Protein AF-A0A382ARC9-F1 (afdb_monomer_lite)

Foldseek 3Di:
DDDPDAQDQFDPPQQPQLNVLQVQLSVCVVVVNLVSSLVSLVSSCVRPVQTLSSLQSNLNSCVSVVNLVSSLVSLVSSCVSVVPVCCSVVPPVSCVSPPD

Sequence (100 aa):
DKTKETPLLLPAAAEPSARLHNSQGIEYSNKGKYLEALIQFTQASVADSTTGEIYFNLGLMQHLKGNHEKAKNFFKQARHFADGNKKILESKLIKKHLEP

Radius of gyration: 12.03 Å; chains: 1; bounding box: 27×27×31 Å

pLDDT: mean 95.99, std 6.62, range [54.5, 98.88]

Structure (mmCIF, N/CA/C/O backbone):
data_AF-A0A382ARC9-F1
#
_entry.id   AF-A0A382ARC9-F1
#
loop_
_atom_site.group_PDB
_atom_site.id
_atom_site.type_symbol
_atom_site.label_atom_id
_atom_site.label_alt_id
_atom_site.label_comp_id
_atom_site.label_asym_id
_atom_site.label_entity_id
_atom_site.label_seq_id
_atom_site.pdbx_PDB_ins_code
_atom_site.Cartn_x
_atom_site.Cartn_y
_atom_site.Cartn_z
_atom_site.occupancy
_atom_site.B_iso_or_equiv
_atom_site.auth_seq_id
_atom_site.auth_comp_id
_atom_site.auth_asym_id
_atom_site.auth_atom_id
_atom_site.pdbx_PDB_model_num
ATOM 1 N N . ASP A 1 1 ? -14.543 0.447 11.870 1.00 54.50 1 ASP A N 1
ATOM 2 C CA . ASP A 1 1 ? -14.676 1.389 10.746 1.00 54.50 1 ASP A CA 1
ATOM 3 C C . ASP A 1 1 ? -14.110 0.716 9.503 1.00 54.50 1 ASP A C 1
ATOM 5 O O . ASP A 1 1 ? -12.950 0.323 9.541 1.00 54.50 1 ASP A O 1
ATOM 9 N N . LYS A 1 2 ? -14.928 0.429 8.483 1.00 62.88 2 LYS A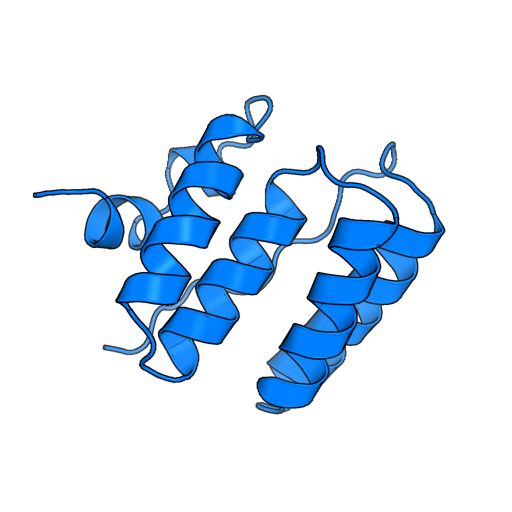 N 1
ATOM 10 C CA . LYS A 1 2 ? -14.458 -0.255 7.265 1.00 62.88 2 LYS A CA 1
ATOM 11 C C . LYS A 1 2 ? -14.159 0.815 6.219 1.00 62.88 2 LYS A C 1
ATOM 13 O O . LYS A 1 2 ? -15.079 1.454 5.716 1.00 62.88 2 LYS A O 1
ATOM 18 N N . THR A 1 3 ? -12.879 1.035 5.930 1.00 78.06 3 THR A N 1
ATOM 19 C CA . THR A 1 3 ? -12.460 1.938 4.851 1.00 78.06 3 THR A CA 1
ATOM 20 C C . THR A 1 3 ? -12.987 1.455 3.493 1.00 78.06 3 THR A C 1
ATOM 22 O O . THR A 1 3 ? -13.096 0.252 3.260 1.00 78.06 3 THR A O 1
ATOM 25 N N . LYS A 1 4 ? -13.319 2.397 2.600 1.00 86.62 4 LYS A N 1
ATOM 26 C CA . LYS A 1 4 ? -13.662 2.120 1.191 1.00 86.62 4 LYS A CA 1
ATOM 27 C C . LYS A 1 4 ? -12.429 2.108 0.280 1.00 86.62 4 LYS A C 1
ATOM 29 O O . LYS A 1 4 ? -12.566 1.887 -0.918 1.00 86.62 4 LYS A O 1
ATOM 34 N N . GLU A 1 5 ? -11.251 2.405 0.825 1.00 93.44 5 GLU A N 1
ATOM 35 C CA . GLU A 1 5 ? -10.011 2.423 0.056 1.00 93.44 5 GLU A CA 1
ATOM 36 C C . GLU A 1 5 ? -9.536 0.995 -0.235 1.00 93.44 5 GLU A C 1
ATOM 38 O O . GLU A 1 5 ? -9.580 0.116 0.628 1.00 93.44 5 GLU A O 1
ATOM 43 N N . THR A 1 6 ? -9.095 0.775 -1.469 1.00 95.94 6 THR A N 1
ATOM 44 C CA . THR A 1 6 ? -8.576 -0.501 -1.966 1.00 95.94 6 THR A CA 1
ATOM 45 C C . THR A 1 6 ? -7.074 -0.396 -2.204 1.00 95.94 6 THR A C 1
ATOM 47 O O . THR A 1 6 ? -6.570 0.717 -2.380 1.00 95.94 6 THR A O 1
ATOM 50 N N . PRO A 1 7 ? -6.351 -1.525 -2.274 1.00 98.00 7 PRO A N 1
ATOM 51 C CA . PRO A 1 7 ? -4.949 -1.510 -2.654 1.00 98.00 7 PRO A CA 1
ATOM 52 C C . PRO A 1 7 ? -4.682 -0.775 -3.976 1.00 98.00 7 PRO A C 1
ATOM 54 O O . PRO A 1 7 ? -5.502 -0.789 -4.897 1.00 98.00 7 PRO A O 1
ATOM 57 N N . LEU A 1 8 ? -3.513 -0.151 -4.067 1.00 98.44 8 LEU A N 1
ATOM 58 C CA . LEU A 1 8 ? -3.028 0.588 -5.222 1.00 98.44 8 LEU A CA 1
ATOM 59 C C . LEU A 1 8 ? -2.105 -0.282 -6.080 1.00 98.44 8 LEU A C 1
ATOM 61 O O . LEU A 1 8 ? -1.315 -1.084 -5.578 1.00 98.44 8 LEU A O 1
ATOM 65 N N . LEU A 1 9 ? -2.201 -0.103 -7.394 1.00 98.25 9 LEU A N 1
ATOM 66 C CA . LEU A 1 9 ? -1.206 -0.606 -8.336 1.00 98.25 9 LEU A CA 1
ATOM 67 C C . LEU A 1 9 ? 0.038 0.281 -8.282 1.00 98.25 9 LEU A C 1
ATOM 69 O O . LEU A 1 9 ? -0.082 1.484 -8.068 1.00 98.25 9 LEU A O 1
ATOM 73 N N . LEU A 1 10 ? 1.204 -0.313 -8.518 1.00 98.25 10 LEU A N 1
ATOM 74 C CA . LEU A 1 10 ? 2.461 0.429 -8.610 1.00 98.25 10 LEU A CA 1
ATOM 75 C C . LEU A 1 10 ? 2.574 1.115 -9.979 1.00 98.25 10 LEU A C 1
ATOM 77 O O . LEU A 1 10 ? 2.007 0.617 -10.961 1.00 98.25 10 LEU A O 1
ATOM 81 N N . PRO A 1 11 ? 3.364 2.195 -10.079 1.00 96.69 11 PRO A N 1
ATOM 82 C CA . PRO A 1 11 ? 3.726 2.794 -11.355 1.00 96.69 11 PRO A CA 1
ATOM 83 C C . PRO A 1 11 ? 4.402 1.788 -12.297 1.00 96.69 11 PRO A C 1
ATOM 85 O O . PRO A 1 11 ? 5.133 0.890 -11.873 1.00 96.69 11 PRO A O 1
ATOM 88 N N . ALA A 1 12 ? 4.230 1.979 -13.607 1.00 94.44 12 ALA A N 1
ATOM 89 C CA . ALA A 1 12 ? 4.885 1.148 -14.622 1.00 94.44 12 ALA A CA 1
ATOM 90 C C . ALA A 1 12 ? 6.426 1.227 -14.574 1.00 94.44 12 ALA A C 1
ATOM 92 O O . ALA A 1 12 ? 7.092 0.320 -15.061 1.00 94.44 12 ALA A O 1
ATOM 93 N N . ALA A 1 13 ? 6.976 2.286 -13.973 1.00 93.44 13 ALA A N 1
ATOM 94 C CA . ALA A 1 13 ? 8.412 2.487 -13.783 1.00 93.44 13 ALA A CA 1
ATOM 95 C C . ALA A 1 13 ? 8.990 1.778 -12.543 1.00 93.44 13 ALA A C 1
ATOM 97 O O . ALA A 1 13 ? 10.208 1.718 -12.416 1.00 93.44 13 ALA A O 1
ATOM 98 N N . ALA A 1 14 ? 8.149 1.244 -11.646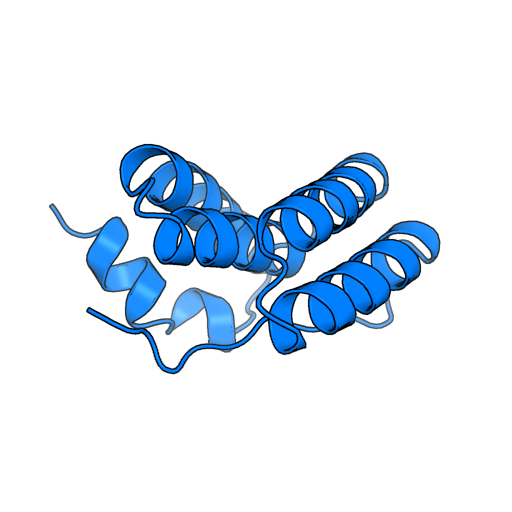 1.00 96.06 14 ALA A N 1
ATOM 99 C CA . ALA A 1 14 ? 8.615 0.542 -10.449 1.00 96.06 14 ALA A CA 1
ATOM 100 C C . ALA A 1 14 ? 9.430 -0.716 -10.803 1.00 96.06 14 ALA A C 1
ATOM 102 O O . ALA A 1 14 ? 9.452 -1.170 -11.952 1.00 96.06 14 ALA A O 1
ATOM 103 N N . GLU A 1 15 ? 10.077 -1.331 -9.821 1.00 97.75 15 GLU A N 1
ATOM 104 C CA . GLU A 1 15 ? 10.800 -2.579 -10.067 1.00 97.75 15 GLU A CA 1
ATOM 105 C C . GLU A 1 15 ? 9.811 -3.709 -10.501 1.00 97.75 15 GLU A C 1
ATOM 107 O O . GLU A 1 15 ? 8.713 -3.837 -9.940 1.00 97.75 15 GLU A O 1
ATOM 112 N N . PRO A 1 16 ? 10.109 -4.497 -11.562 1.00 98.19 16 PRO A N 1
ATOM 113 C CA . PRO A 1 16 ? 9.201 -5.534 -12.067 1.00 98.19 16 PRO A CA 1
ATOM 114 C C . PRO A 1 16 ? 8.772 -6.607 -11.053 1.00 98.19 16 PRO A C 1
ATOM 116 O O . PRO A 1 16 ? 7.588 -6.957 -11.014 1.00 98.19 16 PRO A O 1
ATOM 119 N N . SER A 1 17 ? 9.693 -7.121 -10.238 1.00 97.94 17 SER A N 1
ATOM 120 C CA . SER A 1 17 ? 9.394 -8.040 -9.133 1.00 97.94 17 SER A CA 1
ATOM 121 C C . SER A 1 17 ? 8.474 -7.395 -8.086 1.00 97.94 17 SER A C 1
ATOM 123 O O . SER A 1 17 ? 7.504 -8.017 -7.644 1.00 97.94 17 SER A O 1
ATOM 125 N N . ALA A 1 18 ? 8.667 -6.113 -7.764 1.00 98.44 18 ALA A N 1
ATOM 126 C CA . ALA A 1 18 ? 7.796 -5.357 -6.874 1.00 98.44 18 ALA A CA 1
ATOM 127 C C . ALA A 1 18 ? 6.371 -5.269 -7.432 1.00 98.44 18 ALA A C 1
ATOM 129 O O . ALA A 1 18 ? 5.402 -5.495 -6.703 1.00 98.44 18 ALA A O 1
ATOM 130 N N . ARG A 1 19 ? 6.213 -5.027 -8.742 1.00 98.50 19 ARG A N 1
ATOM 131 C CA . ARG A 1 19 ? 4.892 -5.058 -9.398 1.00 98.50 19 ARG A CA 1
ATOM 132 C C . ARG A 1 19 ? 4.246 -6.439 -9.363 1.00 98.50 19 ARG A C 1
ATOM 134 O O . ARG A 1 19 ? 3.033 -6.524 -9.146 1.00 98.50 19 ARG A O 1
ATOM 141 N N . LEU A 1 20 ? 5.024 -7.501 -9.582 1.00 98.56 20 LEU A N 1
ATOM 142 C CA . LEU A 1 20 ? 4.537 -8.881 -9.533 1.00 98.56 20 LEU A CA 1
ATOM 143 C C . LEU A 1 20 ? 3.989 -9.207 -8.141 1.00 98.56 20 LEU A C 1
ATOM 145 O O . LEU A 1 20 ? 2.817 -9.565 -8.003 1.00 98.56 20 LEU A O 1
ATOM 149 N N . HIS A 1 21 ? 4.811 -9.010 -7.112 1.00 98.75 21 HIS A N 1
ATOM 150 C CA . HIS A 1 21 ? 4.424 -9.242 -5.727 1.00 98.75 21 HIS A CA 1
ATOM 151 C C . HIS A 1 21 ? 3.254 -8.353 -5.309 1.00 98.75 21 HIS A C 1
ATOM 153 O O . HIS A 1 21 ? 2.295 -8.834 -4.708 1.00 98.75 21 HIS A O 1
ATOM 159 N N . ASN A 1 22 ? 3.241 -7.077 -5.696 1.00 98.81 22 ASN A N 1
ATOM 160 C CA . ASN A 1 22 ? 2.102 -6.225 -5.388 1.00 98.81 22 ASN A CA 1
ATOM 161 C C . ASN A 1 22 ? 0.809 -6.739 -6.022 1.00 98.81 22 ASN A C 1
ATOM 163 O O . ASN A 1 22 ? -0.207 -6.812 -5.341 1.00 98.81 22 ASN A O 1
ATOM 167 N N . SER A 1 23 ? 0.838 -7.140 -7.293 1.00 98.69 23 SER A N 1
ATOM 168 C CA . SER A 1 23 ? -0.348 -7.663 -7.982 1.00 98.69 23 SER A CA 1
ATOM 169 C C . SER A 1 23 ? -0.907 -8.909 -7.281 1.00 98.69 23 SER A C 1
ATOM 171 O O . SER A 1 23 ? -2.115 -8.999 -7.063 1.00 98.69 23 SER A O 1
ATOM 173 N N . GLN A 1 24 ? -0.035 -9.816 -6.825 1.00 98.69 24 GLN A N 1
ATOM 174 C CA . GLN A 1 24 ? -0.433 -10.965 -6.001 1.00 98.69 24 GLN A CA 1
ATOM 175 C C . GLN A 1 24 ? -1.020 -10.530 -4.648 1.00 98.69 24 GLN A C 1
ATOM 177 O O . GLN A 1 24 ? -2.021 -11.081 -4.190 1.00 98.69 24 GLN A O 1
ATOM 182 N N . GLY A 1 25 ? -0.438 -9.512 -4.010 1.00 98.75 25 GLY A N 1
ATOM 183 C CA . GLY A 1 25 ? -0.961 -8.939 -2.770 1.00 98.75 25 GLY A CA 1
ATOM 184 C C . GLY A 1 25 ? -2.368 -8.358 -2.926 1.00 98.75 25 GLY A C 1
ATOM 185 O O . GLY A 1 25 ? -3.222 -8.579 -2.065 1.00 98.75 25 GLY A O 1
ATOM 186 N N . ILE A 1 26 ? -2.649 -7.683 -4.047 1.00 98.75 26 ILE A N 1
ATOM 187 C CA . ILE A 1 26 ? -3.995 -7.191 -4.382 1.00 98.75 26 ILE A CA 1
ATOM 188 C C . ILE A 1 26 ? -4.973 -8.359 -4.530 1.00 98.75 26 ILE A C 1
ATOM 190 O O . ILE A 1 26 ? -6.075 -8.307 -3.984 1.00 98.75 26 ILE A O 1
ATOM 194 N N . GLU A 1 27 ? -4.576 -9.432 -5.216 1.00 98.62 27 GLU A N 1
ATOM 195 C CA . GLU A 1 27 ? -5.417 -10.620 -5.385 1.00 98.62 27 GLU A CA 1
ATOM 196 C C . GLU A 1 27 ? -5.798 -11.247 -4.034 1.00 98.62 27 GLU A C 1
ATOM 198 O O . GLU A 1 27 ? -6.974 -11.528 -3.781 1.00 98.62 27 GLU A O 1
ATOM 203 N N . TYR A 1 28 ? -4.827 -11.418 -3.132 1.00 98.62 28 TYR A N 1
ATOM 204 C CA . TYR A 1 28 ? -5.091 -11.904 -1.777 1.00 98.62 28 TYR A CA 1
ATOM 205 C C . TYR A 1 28 ? -5.969 -10.938 -0.975 1.00 98.62 28 TYR A C 1
ATOM 207 O O . TYR A 1 28 ? -6.901 -11.374 -0.296 1.00 98.62 28 TYR A O 1
ATOM 215 N N . SER A 1 29 ? -5.731 -9.630 -1.089 1.00 97.69 29 SER A N 1
ATOM 216 C CA . SER A 1 29 ? -6.535 -8.605 -0.420 1.00 97.69 29 SER A CA 1
ATOM 217 C C . SER A 1 29 ? -8.007 -8.661 -0.842 1.00 97.69 29 SER A C 1
ATOM 219 O O . SER A 1 29 ? -8.890 -8.680 0.018 1.00 97.69 29 SER A O 1
ATOM 221 N N . ASN A 1 30 ? -8.274 -8.804 -2.144 1.00 96.38 30 ASN A N 1
ATOM 222 C CA . ASN A 1 30 ? -9.626 -8.937 -2.698 1.00 96.38 30 ASN A CA 1
ATOM 223 C C . ASN A 1 30 ? -10.342 -10.206 -2.207 1.00 96.38 30 ASN A C 1
ATOM 225 O O . ASN A 1 30 ? -11.565 -10.223 -2.094 1.00 96.38 30 ASN A O 1
ATOM 229 N N . LYS A 1 31 ? -9.584 -11.256 -1.867 1.00 96.94 31 LYS A N 1
ATOM 230 C CA . LYS A 1 31 ? -10.088 -12.497 -1.253 1.00 96.94 31 LYS A CA 1
ATOM 231 C C . LYS A 1 31 ? -10.260 -12.398 0.272 1.00 96.94 31 LYS A C 1
ATOM 233 O O . LYS A 1 31 ? -10.602 -13.393 0.903 1.00 96.94 31 LYS A O 1
ATOM 238 N N . GLY A 1 32 ? -9.980 -11.243 0.886 1.00 94.12 32 GLY A N 1
ATOM 239 C CA . GLY A 1 32 ? -9.995 -11.055 2.344 1.00 94.12 32 GLY A CA 1
ATOM 240 C C . GLY A 1 32 ? -8.812 -11.701 3.077 1.00 94.12 32 GLY A C 1
ATOM 241 O O . GLY A 1 32 ? -8.781 -11.737 4.306 1.00 94.12 32 GLY A O 1
ATOM 242 N N . LYS A 1 33 ? -7.819 -12.203 2.338 1.00 97.62 33 LYS A N 1
ATOM 243 C CA . LYS A 1 33 ? -6.638 -12.905 2.851 1.00 97.62 33 LYS A CA 1
ATOM 244 C C . LYS A 1 33 ? -5.540 -11.911 3.228 1.00 97.62 33 LYS A C 1
ATOM 246 O O . LYS A 1 33 ? -4.536 -11.753 2.535 1.00 97.62 33 LYS A O 1
ATOM 251 N N . TYR A 1 34 ? -5.764 -11.164 4.309 1.00 95.94 34 TYR A N 1
ATOM 252 C CA . TYR A 1 34 ? -4.912 -10.022 4.672 1.00 95.94 34 TYR A CA 1
ATOM 253 C C . TYR A 1 34 ? -3.493 -10.407 5.108 1.00 95.94 34 TYR A C 1
ATOM 255 O O . TYR A 1 34 ? -2.578 -9.596 4.971 1.00 95.94 34 TYR A O 1
ATOM 263 N N . LEU A 1 35 ? -3.285 -11.615 5.642 1.00 97.25 35 LEU A N 1
ATOM 264 C CA . LEU A 1 35 ? -1.946 -12.089 6.003 1.00 97.25 35 LEU A CA 1
ATOM 265 C C . LEU A 1 35 ? -1.123 -12.404 4.754 1.00 97.25 35 LEU A C 1
ATOM 267 O O . LEU A 1 35 ? 0.007 -11.940 4.634 1.00 97.25 35 LEU A O 1
ATOM 271 N N . GLU A 1 36 ? -1.710 -13.121 3.804 1.00 98.62 36 GLU A N 1
ATOM 272 C CA . GLU A 1 36 ? -1.084 -13.440 2.526 1.00 98.62 36 GLU A CA 1
ATOM 273 C C . GLU A 1 36 ? -0.823 -12.169 1.708 1.00 98.62 36 GLU A C 1
ATOM 275 O O . GLU A 1 36 ? 0.260 -12.012 1.145 1.00 98.62 36 GLU A O 1
ATOM 280 N N . ALA A 1 37 ? -1.753 -11.208 1.733 1.00 98.69 37 ALA A N 1
ATOM 281 C CA . ALA A 1 37 ? -1.548 -9.896 1.127 1.00 98.69 37 ALA A CA 1
ATOM 282 C C . ALA A 1 37 ? -0.355 -9.148 1.749 1.00 98.69 37 ALA A C 1
ATOM 284 O O . ALA A 1 37 ? 0.483 -8.619 1.023 1.00 9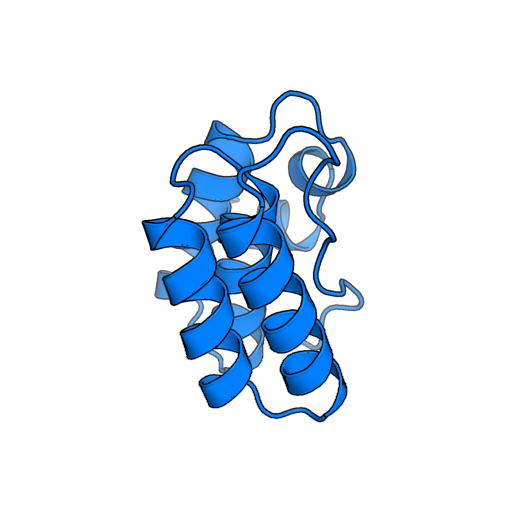8.69 37 ALA A O 1
ATOM 285 N N . LEU A 1 38 ? -0.228 -9.143 3.084 1.00 98.56 38 LEU A N 1
ATOM 286 C CA . LEU A 1 38 ? 0.913 -8.531 3.780 1.00 98.56 38 LEU A CA 1
ATOM 287 C C . LEU A 1 38 ? 2.248 -9.159 3.386 1.00 98.56 38 LEU A C 1
ATOM 289 O O . LEU A 1 38 ? 3.218 -8.426 3.209 1.00 98.56 38 LEU A O 1
ATOM 293 N N . ILE A 1 39 ? 2.306 -10.487 3.257 1.00 98.69 39 ILE A N 1
ATOM 294 C CA . ILE A 1 39 ? 3.523 -11.189 2.827 1.00 98.69 39 ILE A CA 1
ATOM 295 C C . ILE A 1 39 ? 3.936 -10.688 1.443 1.00 98.69 39 ILE A C 1
ATOM 297 O O . ILE A 1 39 ? 5.080 -10.283 1.259 1.00 98.69 39 ILE A O 1
ATOM 301 N N . GLN A 1 40 ? 2.997 -10.641 0.498 1.00 98.88 40 GLN A N 1
ATOM 302 C CA . GLN A 1 40 ? 3.285 -10.204 -0.865 1.00 98.88 40 GLN A CA 1
ATOM 303 C C . GLN A 1 40 ? 3.667 -8.722 -0.945 1.00 98.88 40 GLN A C 1
ATOM 305 O O . GLN A 1 40 ? 4.674 -8.379 -1.556 1.00 98.88 40 GLN A O 1
ATOM 310 N N . PHE A 1 41 ? 2.952 -7.831 -0.258 1.00 98.81 41 PHE A N 1
ATOM 311 C CA . PHE A 1 41 ? 3.343 -6.419 -0.210 1.00 98.81 41 PHE A CA 1
ATOM 312 C C . PHE A 1 41 ? 4.695 -6.203 0.488 1.00 98.81 41 PHE A C 1
ATOM 314 O O . PHE A 1 41 ? 5.428 -5.285 0.135 1.00 98.81 41 PHE A O 1
ATOM 321 N N . THR A 1 42 ? 5.064 -7.065 1.439 1.00 98.75 42 THR A N 1
ATOM 322 C CA . THR A 1 42 ? 6.388 -7.021 2.074 1.00 98.75 42 THR A CA 1
ATOM 323 C C . THR A 1 42 ? 7.476 -7.434 1.084 1.00 98.75 42 THR A C 1
ATOM 325 O O . THR A 1 42 ? 8.481 -6.739 0.982 1.00 98.75 42 THR A O 1
ATOM 328 N N . GLN A 1 43 ? 7.265 -8.497 0.300 1.00 98.75 43 GLN A N 1
ATOM 329 C CA . GLN A 1 43 ? 8.190 -8.863 -0.783 1.00 98.75 43 GLN A CA 1
ATOM 330 C C . GLN A 1 43 ? 8.321 -7.735 -1.814 1.00 98.75 43 GLN A C 1
ATOM 332 O O . GLN A 1 43 ? 9.432 -7.408 -2.222 1.00 98.75 43 GLN A O 1
ATOM 337 N N . ALA A 1 44 ? 7.217 -7.058 -2.149 1.00 98.75 44 ALA A N 1
ATOM 338 C CA . ALA A 1 44 ? 7.270 -5.876 -3.004 1.00 98.75 44 ALA A CA 1
ATOM 339 C C . ALA A 1 44 ? 8.145 -4.763 -2.400 1.00 98.75 44 ALA A C 1
ATOM 341 O O . ALA A 1 44 ? 8.965 -4.200 -3.113 1.00 98.75 44 ALA A O 1
ATOM 342 N N . SER A 1 45 ? 8.038 -4.500 -1.091 1.00 98.56 45 SER A N 1
ATOM 343 C CA . SER A 1 45 ? 8.862 -3.483 -0.410 1.00 98.56 45 SER A CA 1
ATOM 344 C C . SER A 1 45 ? 10.347 -3.840 -0.303 1.00 98.56 45 SER A C 1
ATOM 346 O O . SER A 1 45 ? 11.181 -2.952 -0.163 1.00 98.56 45 SER A O 1
ATOM 348 N N . VAL A 1 46 ? 10.679 -5.136 -0.340 1.00 98.44 46 VAL A N 1
ATOM 349 C CA . VAL A 1 46 ? 12.071 -5.609 -0.385 1.00 98.44 46 VAL A CA 1
ATOM 350 C C . VAL A 1 46 ? 12.658 -5.395 -1.779 1.00 98.44 46 VAL A C 1
ATOM 352 O O . VAL A 1 46 ? 13.825 -5.035 -1.893 1.00 98.44 46 VAL A O 1
ATOM 355 N N . ALA A 1 47 ? 11.856 -5.596 -2.827 1.00 98.19 47 ALA A N 1
ATOM 356 C CA . ALA A 1 47 ? 12.266 -5.367 -4.209 1.00 98.19 47 ALA A CA 1
ATOM 357 C C . ALA A 1 47 ? 12.360 -3.869 -4.563 1.00 98.19 47 ALA A C 1
ATOM 359 O O . ALA A 1 47 ? 13.265 -3.466 -5.289 1.00 98.19 47 ALA A O 1
ATOM 360 N N . ASP A 1 48 ? 11.459 -3.043 -4.025 1.00 97.25 48 ASP A N 1
ATOM 361 C CA . ASP A 1 48 ? 11.463 -1.588 -4.180 1.00 97.25 48 ASP A CA 1
ATOM 362 C C . ASP A 1 48 ? 10.998 -0.907 -2.887 1.00 97.25 48 ASP A C 1
ATOM 364 O O . ASP A 1 48 ? 9.823 -0.951 -2.516 1.00 97.25 48 ASP A O 1
ATOM 368 N N . SER A 1 49 ? 11.929 -0.242 -2.206 1.00 95.88 49 SER A N 1
ATOM 369 C CA . SER A 1 49 ? 11.673 0.449 -0.941 1.00 95.88 49 SER A CA 1
ATOM 370 C C . SER A 1 49 ? 11.294 1.925 -1.108 1.00 95.88 49 SER A C 1
ATOM 372 O O . SER A 1 49 ? 11.265 2.662 -0.126 1.00 95.88 49 SER A O 1
ATOM 374 N N . THR A 1 50 ? 11.081 2.402 -2.335 1.00 95.44 50 THR A N 1
ATOM 375 C CA . THR A 1 50 ? 10.868 3.831 -2.630 1.00 95.44 50 THR A CA 1
ATOM 376 C C . THR A 1 50 ? 9.504 4.133 -3.239 1.00 95.44 50 THR A C 1
ATOM 378 O O . THR A 1 50 ? 9.154 5.299 -3.391 1.00 95.44 50 THR A O 1
ATOM 381 N N . THR A 1 51 ? 8.697 3.107 -3.522 1.00 97.94 51 THR A N 1
ATOM 382 C CA . THR A 1 51 ? 7.353 3.278 -4.085 1.00 97.94 51 THR A CA 1
ATOM 383 C C . THR A 1 51 ? 6.288 3.419 -2.988 1.00 97.94 51 THR A C 1
ATOM 385 O O . THR A 1 51 ? 5.996 2.480 -2.238 1.00 97.94 51 THR A O 1
ATOM 388 N N . GLY A 1 52 ? 5.658 4.596 -2.900 1.00 98.44 52 GLY A N 1
ATOM 389 C CA . GLY A 1 52 ? 4.675 4.930 -1.862 1.00 98.44 52 GLY A CA 1
ATOM 390 C C . GLY A 1 52 ? 3.438 4.026 -1.826 1.00 98.44 52 GLY A C 1
ATOM 391 O O . GLY A 1 52 ? 2.897 3.758 -0.751 1.00 98.44 52 GLY A O 1
ATOM 392 N N . GLU A 1 53 ? 3.000 3.503 -2.971 1.00 98.69 53 GLU A N 1
ATOM 393 C CA . GLU A 1 53 ? 1.836 2.622 -3.109 1.00 98.69 53 GLU A CA 1
ATOM 394 C C . GLU A 1 53 ? 2.016 1.304 -2.352 1.00 98.69 53 GLU A C 1
ATOM 396 O O . GLU A 1 53 ? 1.055 0.789 -1.777 1.00 98.69 53 GLU A O 1
ATOM 401 N N . ILE A 1 54 ? 3.246 0.786 -2.284 1.00 98.81 54 ILE A N 1
ATOM 402 C CA . ILE A 1 54 ? 3.559 -0.434 -1.532 1.00 98.81 54 ILE A CA 1
ATOM 403 C C . ILE A 1 54 ? 3.291 -0.200 -0.043 1.00 98.81 54 ILE A C 1
ATOM 405 O O . ILE A 1 54 ? 2.608 -0.987 0.617 1.00 98.81 54 ILE A O 1
ATOM 409 N N . TYR A 1 55 ? 3.773 0.923 0.487 1.00 98.81 55 TYR A N 1
ATOM 410 C CA . TYR A 1 55 ? 3.560 1.294 1.882 1.00 98.81 55 TYR A CA 1
ATOM 411 C C . TYR A 1 55 ? 2.101 1.637 2.175 1.00 98.81 55 TYR A C 1
ATOM 413 O O . TYR A 1 55 ? 1.596 1.298 3.247 1.00 98.81 55 TYR A O 1
ATOM 421 N N . PHE A 1 56 ? 1.389 2.244 1.223 1.00 98.75 56 PHE A N 1
ATOM 422 C CA . PHE A 1 56 ? -0.053 2.435 1.336 1.00 98.75 56 PHE A CA 1
ATOM 423 C C . PHE A 1 56 ? -0.765 1.083 1.490 1.00 98.75 56 PHE A C 1
ATOM 425 O O . PHE A 1 56 ? -1.574 0.911 2.403 1.00 98.75 56 PHE A O 1
ATOM 432 N N . ASN A 1 57 ? -0.411 0.099 0.661 1.00 98.75 57 ASN A N 1
ATOM 433 C CA . ASN A 1 57 ? -0.999 -1.239 0.690 1.00 98.75 57 ASN A CA 1
ATOM 434 C C . ASN A 1 57 ? -0.700 -1.978 2.001 1.00 98.75 57 ASN A C 1
ATOM 436 O O . ASN A 1 57 ? -1.609 -2.554 2.607 1.00 98.75 57 ASN A O 1
ATOM 440 N N . LEU A 1 58 ? 0.538 -1.903 2.498 1.00 98.75 58 LEU A N 1
ATOM 441 C CA . LEU A 1 58 ? 0.914 -2.434 3.813 1.00 98.75 58 LEU A CA 1
ATOM 442 C C . LEU A 1 58 ? 0.108 -1.777 4.943 1.00 98.75 58 LEU A C 1
ATOM 444 O O . LEU A 1 58 ? -0.430 -2.473 5.810 1.00 98.75 58 LEU A O 1
ATOM 448 N N . GLY A 1 59 ? -0.020 -0.447 4.918 1.00 98.44 59 GLY A N 1
ATOM 449 C CA . GLY A 1 59 ? -0.798 0.311 5.897 1.00 98.44 59 GLY A CA 1
ATOM 450 C C . GLY A 1 59 ? -2.277 -0.061 5.880 1.00 98.44 59 GLY A C 1
ATOM 451 O O . GLY A 1 59 ? -2.866 -0.313 6.934 1.00 98.44 59 GLY A O 1
ATOM 452 N N . LEU A 1 60 ? -2.858 -0.195 4.686 1.00 98.38 60 LEU A N 1
ATOM 453 C CA . LEU A 1 60 ? -4.237 -0.630 4.495 1.00 98.38 60 LEU A CA 1
ATOM 454 C C . LEU A 1 60 ? -4.465 -2.028 5.082 1.00 98.38 60 LEU A C 1
ATOM 456 O O . LEU A 1 60 ? -5.429 -2.226 5.821 1.00 98.38 60 LEU A O 1
ATOM 460 N N . MET A 1 61 ? -3.564 -2.986 4.833 1.00 98.19 61 MET A N 1
ATOM 461 C CA . MET A 1 61 ? -3.715 -4.342 5.376 1.00 98.19 61 MET A CA 1
ATOM 462 C C . MET A 1 61 ? -3.591 -4.370 6.902 1.00 98.19 61 MET A C 1
ATOM 464 O O . MET A 1 61 ? -4.352 -5.072 7.568 1.00 98.19 61 MET A O 1
ATOM 468 N N . GLN A 1 62 ? -2.679 -3.587 7.486 1.00 97.88 62 GLN A N 1
ATOM 469 C CA . GLN A 1 62 ? -2.597 -3.469 8.945 1.00 97.88 62 GLN A CA 1
ATOM 470 C C . GLN A 1 62 ? -3.855 -2.821 9.532 1.00 97.88 62 GLN A C 1
ATOM 472 O O . GLN A 1 62 ? -4.350 -3.287 10.557 1.00 97.88 62 GLN A O 1
ATOM 477 N N . HIS A 1 63 ? -4.416 -1.801 8.874 1.00 97.00 63 HIS A N 1
ATOM 478 C CA . HIS A 1 63 ? -5.664 -1.171 9.301 1.00 97.00 63 HIS A CA 1
ATOM 479 C C . HIS A 1 63 ? -6.839 -2.155 9.279 1.00 97.00 63 HIS A C 1
ATOM 481 O O . HIS A 1 63 ? -7.565 -2.238 10.268 1.00 97.00 63 HIS A O 1
ATOM 487 N N . LEU A 1 64 ? -6.995 -2.930 8.199 1.00 95.00 64 LEU A N 1
ATOM 488 C CA . LEU A 1 64 ? -8.054 -3.938 8.075 1.00 95.00 64 LEU A CA 1
ATOM 489 C C . LEU A 1 64 ? -7.921 -5.065 9.109 1.00 95.00 64 LEU A C 1
ATOM 491 O O . LEU A 1 64 ? -8.925 -5.613 9.553 1.00 95.00 64 LEU A O 1
ATOM 495 N N . LYS A 1 65 ? -6.695 -5.366 9.549 1.00 94.50 65 LYS A N 1
ATOM 496 C CA . LYS A 1 65 ? -6.422 -6.281 10.666 1.00 94.50 65 LYS A CA 1
ATOM 497 C C . LYS A 1 65 ? -6.627 -5.667 12.059 1.00 94.50 65 LYS A C 1
ATOM 499 O O . LYS A 1 65 ? -6.449 -6.373 13.044 1.00 94.50 65 LYS A O 1
ATOM 504 N N . GLY A 1 66 ? -6.942 -4.374 12.161 1.00 94.50 66 GLY A N 1
ATOM 505 C CA . GLY A 1 66 ? -7.086 -3.658 13.436 1.00 94.50 66 GLY A CA 1
ATOM 506 C C . GLY A 1 66 ? -5.771 -3.172 14.059 1.00 94.50 66 GLY A C 1
ATOM 507 O O . GLY A 1 66 ? -5.778 -2.577 15.131 1.00 94.50 66 GLY A O 1
ATOM 508 N N . ASN A 1 67 ? -4.632 -3.355 13.387 1.00 96.75 67 ASN A N 1
ATOM 509 C CA . ASN A 1 67 ? -3.315 -2.948 13.882 1.00 96.75 67 ASN A CA 1
ATOM 510 C C . ASN A 1 67 ? -3.029 -1.476 13.552 1.00 96.75 67 ASN A C 1
ATOM 512 O O . ASN A 1 67 ? -2.191 -1.169 12.700 1.00 96.75 67 ASN A O 1
ATOM 516 N N . HIS A 1 68 ? -3.736 -0.556 14.207 1.00 95.75 68 HIS A N 1
ATOM 517 C CA . HIS A 1 68 ? -3.691 0.873 13.880 1.00 95.75 68 HIS A CA 1
ATOM 518 C C . HIS A 1 68 ? -2.302 1.509 14.049 1.00 95.75 68 HIS A C 1
ATOM 520 O O . HIS A 1 68 ? -1.878 2.248 13.166 1.00 95.75 68 HIS A O 1
ATOM 526 N N . GLU A 1 69 ? -1.529 1.125 15.068 1.00 96.94 69 GLU A N 1
ATOM 527 C CA . GLU A 1 69 ? -0.150 1.617 15.243 1.00 96.94 69 GLU A CA 1
ATOM 528 C C . GLU A 1 69 ? 0.770 1.236 14.074 1.00 96.94 69 GLU A C 1
ATOM 530 O O . GLU A 1 69 ? 1.512 2.061 13.536 1.00 96.94 69 GLU A O 1
ATOM 535 N N . LYS A 1 70 ? 0.688 -0.017 13.607 1.00 97.44 70 LYS A N 1
ATOM 536 C CA . LYS A 1 70 ? 1.463 -0.457 12.437 1.00 97.44 70 LYS A CA 1
ATOM 537 C C . LYS A 1 70 ? 0.974 0.227 11.163 1.00 97.44 70 LYS A C 1
ATOM 539 O O . LYS A 1 70 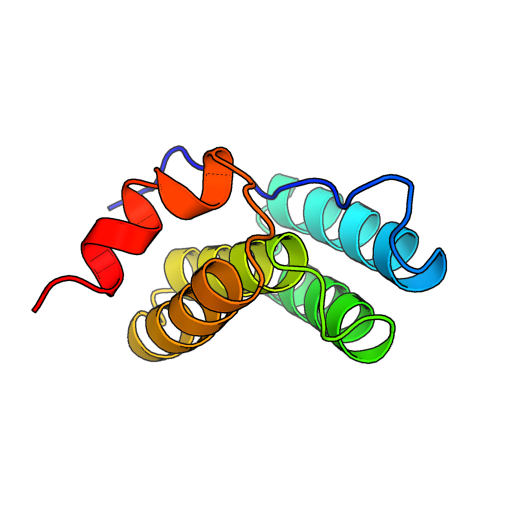? 1.795 0.618 10.337 1.00 97.44 70 LYS A O 1
ATOM 544 N N . ALA A 1 71 ? -0.341 0.398 11.017 1.00 98.19 71 ALA A N 1
ATOM 545 C CA . ALA A 1 71 ? -0.925 1.112 9.887 1.00 98.19 71 ALA A CA 1
ATOM 546 C C . ALA A 1 71 ? -0.403 2.553 9.809 1.00 98.19 71 ALA A C 1
ATOM 548 O O . ALA A 1 71 ? 0.080 2.967 8.759 1.00 98.19 71 ALA A O 1
ATOM 549 N N . LYS A 1 72 ? -0.394 3.275 10.938 1.00 98.31 72 LYS A N 1
ATOM 550 C CA . LYS A 1 72 ? 0.152 4.632 11.060 1.00 98.31 72 LYS A CA 1
ATOM 551 C C . LYS A 1 72 ? 1.599 4.719 10.573 1.00 98.31 72 LYS A C 1
ATOM 553 O O . LYS A 1 72 ? 1.926 5.610 9.791 1.00 98.31 72 LYS A O 1
ATOM 558 N N . ASN A 1 73 ? 2.458 3.782 10.972 1.00 98.31 73 ASN A N 1
ATOM 559 C CA . ASN A 1 73 ? 3.864 3.771 10.549 1.00 98.31 73 ASN A CA 1
ATOM 560 C C . ASN A 1 73 ? 4.040 3.549 9.041 1.00 98.31 73 ASN A C 1
ATOM 562 O O . ASN A 1 73 ? 4.884 4.195 8.418 1.00 98.31 73 ASN A O 1
ATOM 566 N N . PHE A 1 74 ? 3.235 2.678 8.433 1.00 98.69 74 PHE A N 1
ATOM 567 C CA . PHE A 1 74 ? 3.262 2.489 6.983 1.00 98.69 74 PHE A CA 1
ATOM 568 C C . PHE A 1 74 ? 2.655 3.671 6.229 1.00 98.69 74 PHE A C 1
ATOM 570 O O . PHE A 1 74 ? 3.211 4.097 5.225 1.00 98.69 74 PHE A O 1
ATOM 577 N N . PHE A 1 75 ? 1.588 4.286 6.738 1.00 98.56 75 PHE A N 1
ATOM 578 C CA . PHE A 1 75 ? 1.008 5.478 6.118 1.00 98.56 75 PHE A CA 1
ATOM 579 C C . PHE A 1 75 ? 1.932 6.700 6.170 1.00 98.56 75 PHE A C 1
ATOM 581 O O . PHE A 1 75 ? 1.932 7.499 5.234 1.00 98.56 75 PHE A O 1
ATOM 588 N N . LYS A 1 76 ? 2.779 6.826 7.201 1.00 98.56 76 LYS A N 1
ATOM 589 C CA . LYS A 1 76 ? 3.864 7.823 7.211 1.00 98.56 76 LYS A CA 1
ATOM 590 C C . LYS A 1 76 ? 4.837 7.607 6.050 1.00 98.56 76 LYS A C 1
ATOM 592 O O . LYS A 1 76 ? 5.157 8.568 5.357 1.00 98.56 76 LYS A O 1
ATOM 597 N N . GLN A 1 77 ? 5.264 6.363 5.826 1.00 98.50 77 GLN A N 1
ATOM 598 C CA . GLN A 1 77 ? 6.155 6.005 4.716 1.00 98.50 77 GLN A CA 1
ATOM 599 C C . GLN A 1 77 ? 5.476 6.216 3.361 1.00 98.50 77 GLN A C 1
ATOM 601 O O . GLN A 1 77 ? 6.063 6.835 2.485 1.00 98.50 77 GLN A O 1
ATOM 606 N N . ALA A 1 78 ? 4.211 5.809 3.220 1.00 98.62 78 ALA A N 1
ATOM 607 C CA . ALA A 1 78 ? 3.432 6.028 2.005 1.00 98.62 78 ALA A CA 1
ATOM 608 C C . ALA A 1 78 ? 3.392 7.512 1.628 1.00 98.62 78 ALA A C 1
ATOM 610 O O . ALA A 1 78 ? 3.685 7.866 0.493 1.00 98.62 78 ALA A O 1
ATOM 611 N N . ARG A 1 79 ? 3.093 8.393 2.593 1.00 98.00 79 ARG A N 1
ATOM 612 C CA . ARG A 1 79 ? 3.070 9.845 2.368 1.00 98.00 79 ARG A CA 1
ATOM 613 C C . ARG A 1 79 ? 4.456 10.413 2.052 1.00 98.00 79 ARG A C 1
ATOM 615 O O . ARG A 1 79 ? 4.547 11.335 1.251 1.00 98.00 79 ARG A O 1
ATOM 622 N N . HIS A 1 80 ? 5.510 9.891 2.682 1.00 98.06 80 HIS A N 1
ATOM 623 C CA . HIS A 1 80 ? 6.890 10.302 2.414 1.00 98.06 80 HIS A CA 1
ATOM 624 C C . HIS A 1 80 ? 7.321 9.961 0.979 1.00 98.06 80 HIS A C 1
ATOM 626 O O . HIS A 1 80 ? 7.879 10.811 0.297 1.00 98.06 80 HIS A O 1
ATOM 632 N N . PHE A 1 81 ? 6.981 8.760 0.510 1.00 98.12 81 PHE A N 1
ATOM 633 C CA . PHE A 1 81 ? 7.310 8.239 -0.819 1.00 98.12 81 PHE A CA 1
ATOM 634 C C . PHE A 1 81 ? 6.190 8.430 -1.853 1.00 98.12 81 PHE A C 1
ATOM 636 O O . PHE A 1 81 ? 6.129 7.716 -2.849 1.00 98.12 81 PHE A O 1
ATOM 643 N N . ALA A 1 82 ? 5.257 9.355 -1.617 1.00 96.81 82 ALA A N 1
ATOM 644 C CA . ALA A 1 82 ? 4.069 9.474 -2.458 1.00 96.81 82 ALA A CA 1
ATOM 645 C C . ALA A 1 82 ? 4.378 9.934 -3.889 1.00 96.81 82 ALA A C 1
ATOM 647 O O . ALA A 1 82 ? 3.552 9.707 -4.762 1.00 96.81 82 ALA A O 1
ATOM 648 N N . ASP A 1 83 ? 5.497 10.633 -4.107 1.00 94.75 83 ASP A N 1
ATOM 649 C CA . ASP A 1 83 ? 5.923 11.172 -5.409 1.00 94.75 83 ASP A CA 1
ATOM 650 C C . ASP A 1 83 ? 4.790 11.874 -6.193 1.00 94.75 83 ASP A C 1
ATOM 652 O O . ASP A 1 83 ? 4.514 11.617 -7.361 1.00 94.75 83 ASP A O 1
ATOM 656 N N . GLY A 1 84 ? 4.022 12.723 -5.501 1.00 96.00 84 GLY A N 1
ATOM 657 C CA . GLY A 1 84 ? 2.887 13.436 -6.099 1.00 96.00 84 GLY A CA 1
ATOM 658 C C . GLY A 1 84 ? 1.631 12.586 -6.345 1.00 96.00 84 GLY A C 1
ATOM 659 O O . GLY A 1 84 ? 0.630 13.115 -6.839 1.00 96.00 84 GLY A O 1
ATOM 660 N N . ASN A 1 85 ? 1.616 11.303 -5.966 1.00 97.00 85 ASN A N 1
ATOM 661 C CA . ASN A 1 85 ? 0.435 10.453 -6.072 1.00 97.00 85 ASN A CA 1
ATOM 662 C C . ASN A 1 85 ? -0.697 10.970 -5.170 1.00 97.00 85 ASN A C 1
ATOM 664 O O . ASN A 1 85 ? -0.738 10.753 -3.954 1.00 97.00 85 ASN A O 1
ATOM 668 N N . LYS A 1 86 ? -1.680 11.612 -5.805 1.00 97.38 86 LYS A N 1
ATOM 669 C CA . LYS A 1 86 ? -2.849 12.199 -5.141 1.00 97.38 86 LYS A CA 1
ATOM 670 C C . LYS A 1 86 ? -3.684 11.181 -4.372 1.00 97.38 86 LYS A C 1
ATOM 672 O O . LYS A 1 86 ? -4.236 11.534 -3.338 1.00 97.38 86 LYS A O 1
ATOM 677 N N . LYS A 1 87 ? -3.740 9.912 -4.804 1.00 96.94 87 LYS A N 1
ATOM 678 C CA . LYS A 1 87 ? -4.476 8.871 -4.063 1.00 96.94 87 LYS A CA 1
ATOM 679 C C . LYS A 1 87 ? -3.900 8.673 -2.663 1.00 96.94 87 LYS A C 1
ATOM 681 O O . LYS A 1 87 ? -4.661 8.432 -1.737 1.00 96.94 87 LYS A O 1
ATOM 686 N N . ILE A 1 88 ? -2.585 8.822 -2.508 1.00 97.88 88 ILE A N 1
ATOM 687 C CA . ILE A 1 88 ? -1.903 8.748 -1.214 1.00 97.88 88 ILE A CA 1
ATOM 688 C C . ILE A 1 88 ? -2.036 10.082 -0.469 1.00 97.88 88 ILE A C 1
ATOM 690 O O . ILE A 1 88 ? -2.482 10.107 0.676 1.00 97.88 88 ILE A O 1
ATOM 694 N N . LEU A 1 89 ? -1.686 11.200 -1.113 1.00 97.25 89 LEU A N 1
ATOM 695 C CA . LEU A 1 89 ? -1.654 12.522 -0.468 1.00 97.25 89 LEU A CA 1
ATOM 696 C C . LEU A 1 89 ? -3.035 12.996 0.013 1.00 97.25 89 LEU A C 1
ATOM 698 O O . LEU A 1 89 ? -3.149 13.688 1.027 1.00 97.25 89 LEU A O 1
ATOM 702 N N . GLU A 1 90 ? -4.093 12.609 -0.694 1.00 96.25 90 GLU A N 1
ATOM 703 C CA . GLU A 1 90 ? -5.468 13.002 -0.391 1.00 96.25 90 GLU A CA 1
ATOM 704 C C . GLU A 1 90 ? -6.254 11.909 0.349 1.00 96.25 90 GLU A C 1
ATOM 706 O O . GLU A 1 90 ? -7.398 12.162 0.740 1.00 96.25 90 GLU A O 1
ATOM 711 N N . SER A 1 91 ? -5.643 10.738 0.599 1.00 96.88 91 SER A N 1
ATOM 712 C CA . SER A 1 91 ? -6.273 9.606 1.291 1.00 96.88 91 SER A CA 1
ATOM 713 C C . SER A 1 91 ? -6.862 10.041 2.633 1.00 96.88 91 SER A C 1
ATOM 715 O O . SER A 1 91 ? -6.167 10.542 3.526 1.00 96.88 91 SER A O 1
ATOM 717 N N . LYS A 1 92 ? -8.172 9.825 2.790 1.00 95.62 92 LYS A N 1
ATOM 718 C CA . LYS A 1 92 ? -8.884 10.111 4.042 1.00 95.62 92 LYS A CA 1
ATOM 719 C C . LYS A 1 92 ? -8.434 9.150 5.134 1.00 95.62 92 LYS A C 1
ATOM 721 O O . LYS A 1 92 ? -8.346 9.547 6.293 1.00 95.62 92 LYS A O 1
ATOM 726 N N . LEU A 1 93 ? -8.123 7.908 4.761 1.00 96.00 93 LEU A N 1
ATOM 727 C CA . LEU A 1 93 ? -7.588 6.919 5.682 1.00 96.00 93 LEU A CA 1
ATOM 728 C C . LEU A 1 93 ? -6.226 7.351 6.230 1.00 96.00 93 LEU A C 1
ATOM 730 O O . LEU A 1 93 ? -6.041 7.327 7.444 1.00 96.00 93 LEU A O 1
ATOM 734 N N . ILE A 1 94 ? -5.301 7.789 5.368 1.00 97.31 94 ILE A 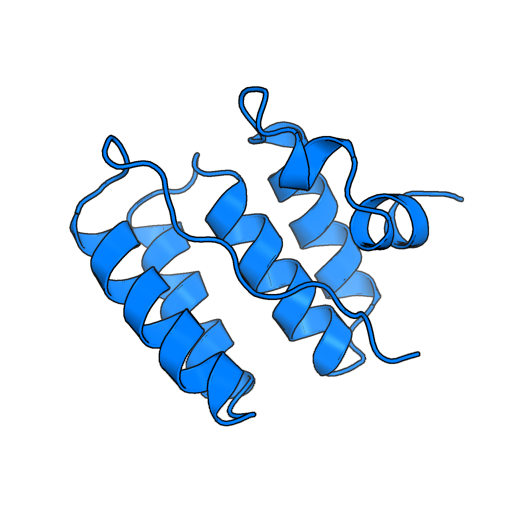N 1
ATOM 735 C CA . ILE A 1 94 ? -4.002 8.307 5.818 1.00 97.31 94 ILE A CA 1
ATOM 736 C C . ILE A 1 94 ? -4.202 9.488 6.762 1.00 97.31 94 ILE A C 1
ATOM 738 O O . ILE A 1 94 ? -3.636 9.477 7.852 1.00 97.31 94 ILE A O 1
ATOM 742 N N . LYS A 1 95 ? -5.027 10.475 6.387 1.00 96.00 95 LYS A N 1
ATOM 743 C CA . LYS A 1 95 ? -5.307 11.645 7.239 1.00 96.00 95 LYS A CA 1
ATOM 744 C C . LYS A 1 95 ? -5.773 11.218 8.631 1.00 96.00 95 LYS A C 1
ATOM 746 O O . LYS A 1 95 ? -5.106 11.549 9.602 1.00 96.00 95 LYS A O 1
ATOM 751 N N . LYS A 1 96 ? -6.769 10.330 8.708 1.00 94.62 96 LYS A N 1
ATOM 752 C CA . LYS A 1 96 ? -7.295 9.799 9.974 1.00 94.62 96 LYS A CA 1
ATOM 753 C C . LYS A 1 96 ? -6.234 9.149 10.877 1.00 94.62 96 LYS A C 1
ATOM 755 O O . LYS A 1 96 ? -6.351 9.219 12.093 1.00 94.62 96 LYS A O 1
ATOM 760 N N . HIS A 1 97 ? -5.231 8.469 10.314 1.00 96.00 97 HIS A N 1
ATOM 761 C CA . HIS A 1 97 ? -4.164 7.821 11.102 1.00 96.00 97 HIS A CA 1
ATOM 762 C C . HIS A 1 97 ? -3.023 8.766 11.491 1.00 96.00 97 HIS A C 1
ATOM 764 O O . HIS A 1 97 ? -2.263 8.468 12.417 1.00 96.00 97 HIS A O 1
ATOM 770 N N . LEU A 1 98 ? -2.839 9.854 10.743 1.00 95.62 98 LEU A N 1
ATOM 771 C CA . LEU A 1 98 ? -1.724 10.785 10.926 1.00 95.62 98 LEU A CA 1
ATOM 772 C C . LEU A 1 98 ? -2.113 12.060 11.675 1.00 95.62 98 LEU A C 1
ATOM 774 O O . LEU A 1 98 ? -1.216 12.733 12.181 1.00 95.62 98 LEU A O 1
ATOM 778 N N . GLU A 1 99 ? -3.402 12.381 11.740 1.00 87.50 99 GLU A N 1
ATOM 779 C CA . GLU A 1 99 ? -3.935 13.437 12.595 1.00 87.50 99 GLU A CA 1
ATOM 780 C C . GLU A 1 99 ? -3.730 13.081 14.087 1.00 87.50 99 GLU A C 1
ATOM 782 O O . GLU A 1 99 ? -3.713 11.893 14.435 1.00 87.50 99 GLU A O 1
ATOM 787 N N . PRO A 1 100 ? -3.450 14.085 14.941 1.00 69.62 100 PRO A N 1
ATOM 788 C CA . PRO A 1 100 ? -3.258 13.903 16.380 1.00 69.62 100 PRO A CA 1
ATOM 789 C C . PRO A 1 100 ? -4.533 13.485 17.118 1.00 69.62 100 PRO A C 1
ATOM 791 O O . PRO A 1 100 ? -5.641 13.866 16.677 1.00 69.62 100 PRO A O 1
#

InterPro domains:
  IPR011990 Tetratricopeptide-like helical domain superfamily [G3DSA:1.25.40.10] (7-99)
  IPR011990 Tetratricopeptide-like helical domain superfamily [SSF48452] (17-86)
  IPR019734 Tetratricopeptide repeat [PF13181] (53-78)
  IPR019734 Tetratricopeptide repeat [SM00028] (18-51)
  IPR019734 Tetratricopeptide repeat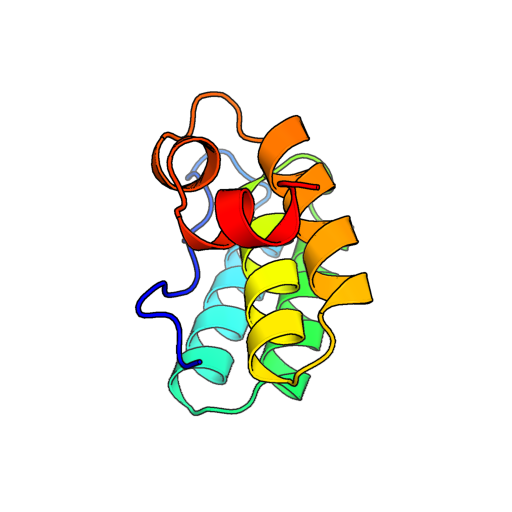 [SM00028] (52-85)

Secondary structure (DSSP, 8-state):
------PPPPPTTS-HHHHHHHHHHHHHHHTT-HHHHHHHHHHHHHH-SS-HHHHHHHHHHHHHTT-HHHHHHHHHHHHHT-TT-HHHHT-HHHHHHH--

Organism: NCBI:txid408172